Protein AF-A0A4R7B8P0-F1 (afdb_monomer_lite)

Sequence (125 aa):
MPILRLLANTWPIAFSCQLDCLRRQQVFLRSQWFFNGRTAFGAAPMSDKFARIQRRWLGDVLSLLYDWGETQRLGCRRMQAVDVPEWWPWLEAVERSQRQSLDGLVDVGRCLLCTPAGGIDPEGG

Secondary structure (DSSP, 8-state):
-HHHHHHHHHHHHHHHHHHHHHHHHHHHHHHHHHHHHHHHTSSS-HHHHHHHHHHHHHHHHHHHHHHHHHHHHHHHHHHHTT--GGGHHHHHHHHHHHHHHHHHHHHHHHHHHHS-TT---S---

Organism: NCBI:txid1144873

Radius of gyration: 20.66 Å; chains: 1; bounding box: 47×43×51 Å

Foldseek 3Di:
DVVVLLCVQLVVLVVVLVVVLVVLVVVLVVVLVVLLVCLVPDPDDPVVSVVVSVVVVLVSVLVSLLVSLVSVLVSLVSSVVSPDVVCVVVSVVSNVVSVVVNVVSVVVVVVSVPDPPDPDDPDDD

Structure (mmCIF, N/CA/C/O backbone):
data_AF-A0A4R7B8P0-F1
#
_entry.id   AF-A0A4R7B8P0-F1
#
loop_
_atom_site.group_PDB
_atom_site.id
_atom_site.type_symbol
_atom_site.label_atom_id
_atom_site.label_alt_id
_atom_site.label_comp_id
_atom_site.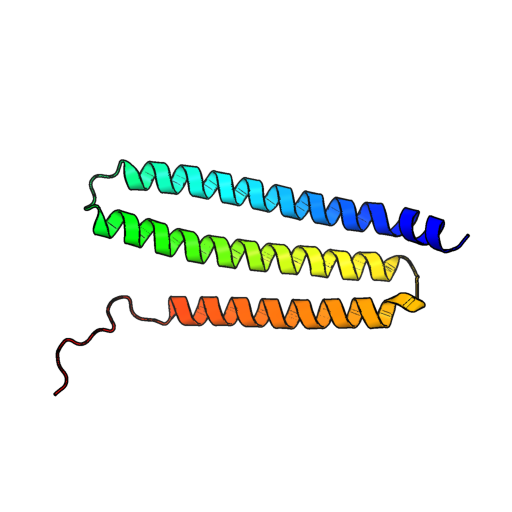label_asym_id
_atom_site.label_entity_id
_atom_site.label_seq_id
_atom_site.pdbx_PDB_ins_code
_atom_site.Cartn_x
_atom_site.Cartn_y
_atom_site.Cartn_z
_atom_site.occupancy
_atom_site.B_iso_or_equiv
_atom_site.auth_seq_id
_atom_site.auth_comp_id
_atom_site.auth_asym_id
_atom_site.auth_atom_id
_atom_site.pdbx_PDB_model_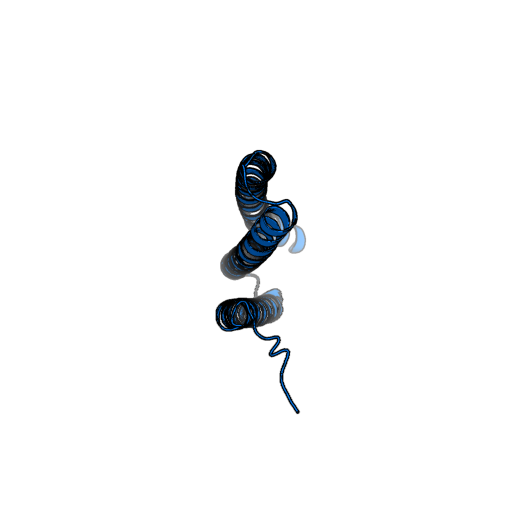num
ATOM 1 N N . MET A 1 1 ? 29.103 4.797 -20.922 1.00 56.91 1 MET A N 1
ATOM 2 C CA . MET A 1 1 ? 28.502 5.069 -19.592 1.00 56.91 1 MET A CA 1
ATOM 3 C C . MET A 1 1 ? 27.034 4.614 -19.542 1.00 56.91 1 MET A C 1
ATOM 5 O O . MET A 1 1 ? 26.140 5.453 -19.569 1.00 56.91 1 MET A O 1
ATOM 9 N N . PRO A 1 2 ? 26.762 3.299 -19.490 1.00 70.31 2 PRO A N 1
ATOM 10 C CA . PRO A 1 2 ? 25.393 2.764 -19.467 1.00 70.31 2 PRO A CA 1
ATOM 11 C C . PRO A 1 2 ? 24.691 2.931 -18.103 1.00 70.31 2 PRO A C 1
ATOM 13 O O . PRO A 1 2 ? 23.510 3.258 -18.058 1.00 70.31 2 PRO A O 1
ATOM 16 N N . ILE A 1 3 ? 25.428 2.823 -16.989 1.00 74.56 3 ILE A N 1
ATOM 17 C CA . ILE A 1 3 ? 24.865 2.886 -15.624 1.00 74.56 3 ILE A CA 1
ATOM 18 C C . ILE A 1 3 ? 24.280 4.267 -15.294 1.00 74.56 3 ILE A C 1
ATOM 20 O O . ILE A 1 3 ? 23.200 4.361 -14.724 1.00 74.56 3 ILE A O 1
ATOM 24 N N . LEU A 1 4 ? 24.951 5.355 -15.687 1.00 79.12 4 LEU A N 1
ATOM 25 C CA . LEU A 1 4 ? 24.452 6.710 -15.420 1.00 79.12 4 LEU A CA 1
ATOM 26 C C . LEU A 1 4 ? 23.161 7.019 -16.188 1.00 79.12 4 LEU A C 1
ATOM 28 O O . LEU A 1 4 ? 22.294 7.699 -15.653 1.00 79.12 4 LEU A O 1
ATOM 32 N N . ARG A 1 5 ? 23.003 6.488 -17.408 1.00 74.12 5 ARG A N 1
ATOM 33 C CA . ARG A 1 5 ? 21.755 6.611 -18.180 1.00 74.12 5 ARG A CA 1
ATOM 34 C C . ARG A 1 5 ? 20.632 5.778 -17.567 1.00 74.12 5 ARG 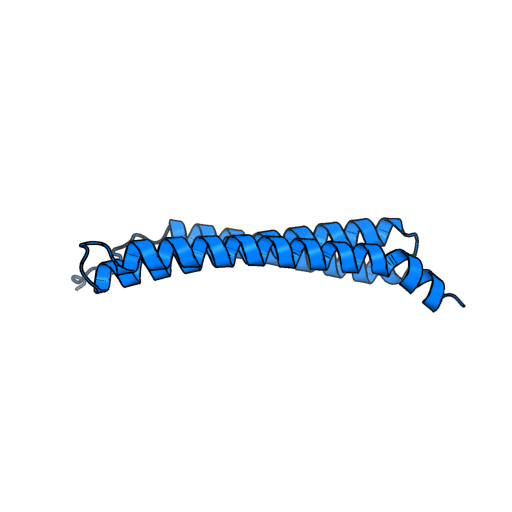A C 1
ATOM 36 O O . ARG A 1 5 ? 19.518 6.272 -17.441 1.00 74.12 5 ARG A O 1
ATOM 43 N N . LEU A 1 6 ? 20.944 4.558 -17.127 1.00 73.69 6 LEU A N 1
ATOM 44 C CA . LEU A 1 6 ? 20.003 3.702 -16.405 1.00 73.69 6 LEU A CA 1
ATOM 45 C C . LEU A 1 6 ? 19.472 4.404 -15.152 1.00 73.69 6 LEU A C 1
ATOM 47 O O . LEU A 1 6 ? 18.260 4.516 -14.975 1.00 73.69 6 LEU A O 1
ATOM 51 N N . LEU A 1 7 ? 20.372 4.922 -14.314 1.00 79.44 7 LEU A N 1
ATOM 52 C CA . LEU A 1 7 ? 20.000 5.652 -13.107 1.00 79.44 7 LEU A CA 1
ATOM 53 C C . LEU A 1 7 ? 19.216 6.918 -13.454 1.00 79.44 7 LEU A C 1
ATOM 55 O O . LEU A 1 7 ? 18.160 7.132 -12.878 1.00 79.44 7 LEU A O 1
ATOM 59 N N . ALA A 1 8 ? 19.654 7.711 -14.434 1.00 83.00 8 ALA A N 1
ATOM 60 C CA . ALA A 1 8 ? 18.947 8.930 -14.830 1.00 83.00 8 ALA A CA 1
ATOM 61 C C . ALA A 1 8 ? 17.496 8.671 -15.274 1.00 83.00 8 ALA A C 1
ATOM 63 O O . ALA A 1 8 ? 16.618 9.475 -14.968 1.00 83.00 8 ALA A O 1
ATOM 64 N N . ASN A 1 9 ? 17.231 7.545 -15.941 1.00 81.38 9 ASN A N 1
ATOM 65 C CA . ASN A 1 9 ? 15.901 7.243 -16.466 1.00 81.38 9 ASN A CA 1
ATOM 66 C C . ASN A 1 9 ? 15.006 6.472 -15.479 1.00 81.38 9 ASN A C 1
ATOM 68 O O . ASN A 1 9 ? 13.791 6.656 -15.476 1.00 81.38 9 ASN A O 1
ATOM 72 N N . THR A 1 10 ? 15.579 5.620 -14.626 1.00 83.50 10 THR A N 1
ATOM 73 C CA . THR A 1 10 ? 14.811 4.802 -13.664 1.00 83.50 10 THR A CA 1
ATOM 74 C C . THR A 1 10 ? 14.655 5.468 -12.298 1.00 83.50 10 THR A C 1
ATOM 76 O O . THR A 1 10 ? 13.644 5.255 -11.628 1.00 83.50 10 THR A O 1
ATOM 79 N N . TRP A 1 11 ? 15.596 6.331 -11.897 1.00 86.75 11 TRP A N 1
ATOM 80 C CA . TRP A 1 11 ? 15.554 7.042 -10.618 1.00 86.75 11 TRP A CA 1
ATOM 81 C C . TRP A 1 11 ? 14.294 7.893 -10.430 1.00 86.75 11 TRP A C 1
ATOM 83 O O . TRP A 1 11 ? 13.682 7.775 -9.370 1.00 86.75 11 TRP A O 1
ATOM 93 N N . PRO A 1 12 ? 13.827 8.692 -11.414 1.00 89.69 12 PRO A N 1
ATOM 94 C CA . PRO A 1 12 ? 12.599 9.468 -11.247 1.00 89.69 12 PRO A CA 1
ATOM 95 C C . PRO A 1 12 ? 11.377 8.578 -10.996 1.00 89.69 12 PRO A C 1
ATOM 97 O O . PRO A 1 12 ? 10.526 8.909 -10.170 1.00 89.69 12 PRO A O 1
ATOM 100 N N . ILE A 1 13 ? 11.312 7.417 -11.659 1.00 88.75 13 ILE A N 1
ATOM 101 C CA . ILE A 1 13 ? 10.228 6.445 -11.482 1.00 88.75 13 ILE A CA 1
ATOM 102 C C . ILE A 1 13 ? 10.297 5.842 -10.080 1.00 88.75 13 ILE A C 1
ATOM 104 O O . ILE A 1 13 ? 9.306 5.896 -9.351 1.00 88.75 13 ILE A O 1
ATOM 108 N N . ALA A 1 14 ? 11.462 5.331 -9.675 1.00 85.38 14 ALA A N 1
ATOM 109 C CA . ALA A 1 14 ? 11.666 4.766 -8.346 1.00 85.38 14 ALA A CA 1
ATOM 110 C C . ALA A 1 14 ? 11.360 5.794 -7.244 1.00 85.38 14 ALA A C 1
ATOM 112 O O . ALA A 1 14 ? 10.641 5.493 -6.293 1.00 85.38 14 ALA A O 1
ATOM 113 N N . PHE A 1 15 ? 11.829 7.030 -7.405 1.00 90.88 15 PHE A N 1
ATOM 114 C CA . PHE A 1 15 ? 11.590 8.115 -6.463 1.00 90.88 15 PHE A CA 1
ATOM 115 C C . PHE A 1 15 ? 10.106 8.494 -6.381 1.00 90.88 15 PHE A C 1
ATOM 117 O O . PHE A 1 15 ? 9.563 8.597 -5.283 1.00 90.88 15 PHE A O 1
ATOM 124 N N . SER A 1 16 ? 9.418 8.635 -7.520 1.00 91.75 16 SER A N 1
ATOM 125 C CA . SER A 1 16 ? 7.972 8.907 -7.537 1.00 91.75 16 SER A CA 1
ATOM 126 C C . SER A 1 16 ? 7.168 7.798 -6.853 1.00 91.75 16 SER A C 1
ATOM 128 O O . SER A 1 16 ? 6.274 8.085 -6.061 1.00 91.75 16 SER A O 1
ATOM 130 N N . CYS A 1 17 ? 7.554 6.537 -7.070 1.00 90.25 17 CYS A N 1
ATOM 131 C CA . CYS A 1 17 ? 6.956 5.382 -6.414 1.00 90.25 17 CYS A CA 1
ATOM 132 C C . CYS A 1 17 ? 7.122 5.454 -4.888 1.00 90.25 17 CYS A C 1
ATOM 134 O O . CYS A 1 17 ? 6.161 5.226 -4.158 1.00 90.25 17 CYS A O 1
ATOM 136 N N . GLN A 1 18 ? 8.314 5.811 -4.395 1.00 90.44 18 GLN A N 1
ATOM 137 C CA . GLN A 1 18 ? 8.559 5.983 -2.958 1.00 90.44 18 GLN A CA 1
ATOM 138 C C . GLN A 1 18 ? 7.749 7.142 -2.370 1.00 90.44 18 GLN A C 1
ATOM 140 O O . GLN A 1 18 ? 7.180 7.008 -1.287 1.00 90.44 18 GLN A O 1
ATOM 145 N N . LEU A 1 19 ? 7.642 8.266 -3.086 1.00 94.19 19 LEU A N 1
ATOM 146 C CA . LEU A 1 19 ? 6.810 9.388 -2.652 1.00 94.19 19 LEU A CA 1
ATOM 147 C C . LEU A 1 19 ? 5.333 9.002 -2.546 1.00 94.19 19 LEU A C 1
ATOM 149 O O . LEU A 1 19 ? 4.676 9.379 -1.575 1.00 94.19 19 LEU A O 1
ATOM 153 N N . ASP A 1 20 ? 4.810 8.240 -3.503 1.00 92.12 20 ASP A N 1
ATOM 154 C CA . ASP A 1 20 ? 3.426 7.770 -3.456 1.00 92.12 20 ASP A CA 1
ATOM 155 C C . ASP A 1 20 ? 3.203 6.781 -2.302 1.00 92.12 20 ASP A C 1
ATOM 157 O O . ASP A 1 20 ? 2.200 6.897 -1.592 1.00 92.12 20 ASP A O 1
ATOM 161 N N . CYS A 1 21 ? 4.162 5.891 -2.025 1.00 90.38 21 CYS A N 1
ATOM 162 C CA . CYS A 1 21 ? 4.134 5.036 -0.835 1.00 90.38 21 CYS A CA 1
ATOM 163 C C . CYS A 1 21 ? 4.094 5.859 0.465 1.00 90.38 21 CYS A C 1
ATOM 165 O O . CYS A 1 21 ? 3.254 5.610 1.332 1.00 90.38 21 CYS A O 1
ATOM 167 N N . LEU A 1 22 ? 4.952 6.876 0.594 1.00 91.81 22 LEU A N 1
ATOM 168 C CA . LEU A 1 22 ? 4.998 7.748 1.773 1.00 91.81 22 LEU A CA 1
ATOM 169 C C . LEU A 1 22 ? 3.704 8.549 1.954 1.00 91.81 22 LEU A C 1
ATOM 171 O O . LEU A 1 22 ? 3.206 8.670 3.073 1.00 91.81 22 LEU A O 1
ATOM 175 N N . ARG A 1 23 ? 3.115 9.064 0.868 1.00 93.50 23 ARG A N 1
ATOM 176 C CA . ARG A 1 23 ? 1.818 9.761 0.915 1.00 93.50 23 ARG A CA 1
ATOM 177 C C . ARG A 1 23 ? 0.722 8.856 1.468 1.00 93.50 23 ARG A C 1
ATOM 179 O O . ARG A 1 23 ? -0.037 9.279 2.336 1.00 93.50 23 ARG A O 1
ATOM 186 N N . ARG A 1 24 ? 0.660 7.601 1.016 1.00 90.06 24 ARG A N 1
ATOM 187 C CA . ARG A 1 24 ? -0.321 6.625 1.517 1.00 90.06 24 ARG A CA 1
ATOM 188 C C . ARG A 1 24 ? -0.090 6.288 2.989 1.00 90.06 24 ARG A C 1
ATOM 190 O O . ARG A 1 24 ? -1.044 6.288 3.763 1.00 90.06 24 ARG A O 1
ATOM 197 N N . GLN A 1 25 ? 1.166 6.105 3.404 1.00 92.00 25 GLN A N 1
ATOM 198 C CA . GLN A 1 25 ? 1.508 5.926 4.819 1.00 92.00 25 GLN A CA 1
ATOM 199 C C . GLN A 1 25 ? 1.064 7.113 5.678 1.00 92.00 25 GLN A C 1
ATOM 201 O O . GLN A 1 25 ? 0.514 6.911 6.757 1.00 92.00 25 GLN A O 1
ATOM 206 N N . GLN A 1 26 ? 1.246 8.350 5.210 1.00 94.62 26 GLN A N 1
ATOM 207 C CA . GLN A 1 26 ? 0.784 9.535 5.937 1.00 94.62 26 GLN A CA 1
ATOM 208 C C . GLN A 1 26 ? -0.739 9.548 6.112 1.00 94.62 26 GLN A C 1
ATOM 210 O O . GLN A 1 26 ? -1.218 9.848 7.207 1.00 94.62 26 GLN A O 1
ATOM 215 N N . VAL A 1 27 ? -1.503 9.201 5.069 1.00 91.06 27 VAL A N 1
ATOM 216 C CA . VAL A 1 27 ? -2.970 9.092 5.164 1.00 91.06 27 VAL A CA 1
ATOM 217 C C . VAL A 1 27 ? -3.366 8.022 6.182 1.00 91.06 27 VAL A C 1
ATOM 219 O O . VAL A 1 27 ? -4.189 8.307 7.052 1.00 91.06 27 VAL A O 1
ATOM 222 N N . PHE A 1 28 ? -2.731 6.847 6.133 1.00 92.00 28 PHE A N 1
ATOM 223 C CA . PHE A 1 28 ? -2.939 5.757 7.091 1.00 92.00 28 PHE A CA 1
ATOM 224 C C . PHE A 1 28 ? -2.641 6.186 8.535 1.00 92.00 28 PHE A C 1
ATOM 226 O O . PHE A 1 28 ? -3.476 6.013 9.424 1.00 92.00 28 PHE A O 1
ATOM 233 N N . LEU A 1 29 ? -1.473 6.786 8.786 1.00 91.81 29 LEU A N 1
ATOM 234 C CA . LEU A 1 29 ? -1.067 7.213 10.128 1.00 91.81 29 LEU A CA 1
ATOM 235 C C . LEU A 1 29 ? -2.027 8.269 10.675 1.00 91.81 29 LEU A C 1
ATOM 237 O O . LEU A 1 29 ? -2.428 8.212 11.838 1.00 91.81 29 LEU A O 1
ATOM 241 N N . ARG A 1 30 ? -2.452 9.203 9.818 1.00 94.25 30 ARG A N 1
ATOM 242 C CA . ARG A 1 30 ? -3.432 10.224 10.176 1.00 94.25 30 ARG A CA 1
ATOM 243 C C . ARG A 1 30 ? -4.783 9.599 10.522 1.00 94.25 30 ARG A C 1
ATOM 245 O O . ARG A 1 30 ? -5.338 9.931 11.567 1.00 94.25 30 ARG A O 1
ATOM 252 N N . SER A 1 31 ? -5.316 8.699 9.692 1.00 92.38 31 SER A N 1
ATOM 253 C CA . SER A 1 31 ? -6.609 8.054 9.966 1.00 92.38 31 SER A CA 1
ATOM 254 C C . SER A 1 31 ? -6.570 7.208 11.237 1.00 92.38 31 SER A C 1
ATOM 256 O O . SER A 1 31 ? -7.502 7.270 12.039 1.00 92.38 31 SER A O 1
ATOM 258 N N . GLN A 1 32 ? -5.473 6.480 11.455 1.00 92.81 32 GLN A N 1
ATOM 259 C CA . GLN A 1 32 ? -5.236 5.695 12.665 1.00 92.81 32 GLN A CA 1
ATOM 260 C C . GLN A 1 32 ? -5.213 6.574 13.912 1.00 92.81 32 GLN A C 1
ATOM 262 O O . GLN A 1 32 ? -5.903 6.277 14.885 1.00 92.81 32 GLN A O 1
ATOM 267 N N . TRP A 1 33 ? -4.492 7.696 13.871 1.00 93.94 33 TRP A N 1
ATOM 268 C CA . TRP A 1 33 ? -4.439 8.636 14.988 1.00 93.94 33 TRP A CA 1
ATOM 269 C C . TRP A 1 33 ? -5.830 9.148 15.383 1.00 93.94 33 TRP A C 1
ATOM 271 O O . TRP A 1 33 ? -6.214 9.073 16.552 1.00 93.94 33 TRP A O 1
ATOM 281 N N . PHE A 1 34 ? -6.625 9.605 14.408 1.00 94.38 34 PHE A N 1
ATOM 282 C CA . PHE A 1 34 ? -7.985 10.088 14.667 1.00 94.38 34 PHE A CA 1
ATOM 283 C C . PHE A 1 34 ? -8.908 8.989 15.207 1.00 94.38 34 PHE A C 1
ATOM 285 O O . PHE A 1 34 ? -9.661 9.230 16.154 1.00 94.38 34 PHE A O 1
ATOM 292 N N . PHE A 1 35 ? -8.849 7.783 14.637 1.00 94.38 35 PHE A N 1
ATOM 293 C CA . PHE A 1 35 ? -9.670 6.661 15.088 1.00 94.38 35 PHE A CA 1
ATOM 294 C C . PHE A 1 35 ? -9.314 6.225 16.513 1.00 94.38 35 PHE A C 1
ATOM 296 O O . PHE A 1 35 ? -10.208 6.040 17.345 1.00 94.38 35 PHE A O 1
ATOM 303 N N . ASN A 1 36 ? -8.020 6.100 16.811 1.00 93.00 36 ASN A N 1
ATOM 304 C CA . ASN A 1 36 ? -7.534 5.682 18.121 1.00 93.00 36 ASN A CA 1
ATOM 305 C C . ASN A 1 36 ? -7.887 6.717 19.186 1.00 93.00 36 ASN A C 1
ATOM 307 O O . ASN A 1 36 ? -8.425 6.343 20.225 1.00 93.00 36 ASN A O 1
ATOM 311 N N . GLY A 1 37 ? -7.698 8.010 18.899 1.00 94.12 37 GLY A N 1
ATOM 312 C CA . GLY A 1 37 ? -8.121 9.090 19.791 1.00 94.12 37 GLY A CA 1
ATOM 313 C C . GLY A 1 37 ? -9.620 9.026 20.087 1.00 94.12 37 GLY A C 1
ATOM 314 O O . GLY A 1 37 ? -10.025 8.929 21.244 1.00 94.12 37 GLY A O 1
ATOM 315 N N . ARG A 1 38 ? -10.463 8.975 19.049 1.00 94.38 38 ARG A N 1
ATOM 316 C CA . ARG A 1 38 ? -11.924 8.881 19.219 1.00 94.38 38 ARG A CA 1
ATOM 317 C C . ARG A 1 38 ? -12.344 7.637 20.011 1.00 94.38 38 ARG A C 1
ATOM 319 O O . ARG A 1 38 ? -13.268 7.713 20.817 1.00 94.38 38 ARG A O 1
ATOM 326 N N . THR A 1 39 ? -11.690 6.501 19.787 1.00 93.81 39 THR A N 1
ATOM 327 C CA . THR A 1 39 ? -12.009 5.247 20.484 1.00 93.81 39 THR A CA 1
ATOM 328 C C . THR A 1 39 ? -11.569 5.293 21.947 1.00 93.81 39 THR A C 1
ATOM 330 O O . THR A 1 39 ? -12.334 4.893 22.823 1.00 93.81 39 THR A O 1
ATOM 333 N N . ALA A 1 40 ? -10.385 5.843 22.232 1.00 91.31 40 ALA A N 1
ATOM 334 C CA . ALA A 1 40 ? -9.847 5.970 23.584 1.00 91.31 40 ALA A CA 1
ATOM 335 C C . ALA A 1 40 ? -10.738 6.837 24.491 1.00 91.31 40 ALA A C 1
ATOM 337 O O . ALA A 1 40 ? -11.006 6.450 25.631 1.00 91.31 40 ALA A O 1
ATOM 338 N N . PHE A 1 41 ? -11.272 7.946 23.968 1.00 93.44 41 PHE A N 1
ATOM 339 C CA . PHE A 1 41 ? -12.163 8.856 24.705 1.00 93.44 41 PHE A CA 1
ATOM 340 C C . PHE A 1 41 ? -13.653 8.471 24.654 1.00 93.44 41 PHE A C 1
ATOM 342 O O . PHE A 1 41 ? -14.495 9.183 25.194 1.00 93.44 41 PHE A O 1
ATOM 349 N N . GLY A 1 42 ? -14.007 7.349 24.020 1.00 92.06 42 GLY A N 1
ATOM 350 C CA . GLY A 1 42 ? -15.386 6.860 23.991 1.00 92.06 42 GLY A CA 1
ATOM 351 C C . GLY A 1 42 ? -15.862 6.304 25.340 1.00 92.06 42 GLY A C 1
ATOM 352 O O . GLY A 1 42 ? -15.062 5.949 26.204 1.00 92.06 42 GLY A O 1
ATOM 353 N N . ALA A 1 43 ? -17.178 6.146 25.492 1.00 93.69 43 ALA A N 1
ATOM 354 C CA . ALA A 1 43 ? -17.804 5.608 26.708 1.00 93.69 43 ALA A CA 1
ATOM 355 C C . ALA A 1 43 ? -17.716 4.070 26.854 1.00 93.69 43 ALA A C 1
ATOM 357 O O . ALA A 1 43 ? -18.216 3.515 27.826 1.00 93.69 43 ALA A O 1
ATOM 358 N N . ALA A 1 44 ? -17.114 3.365 25.889 1.00 92.56 44 ALA A N 1
ATOM 359 C CA . ALA A 1 44 ? -17.031 1.904 25.901 1.00 92.56 44 ALA A CA 1
ATOM 360 C C . ALA A 1 44 ? -16.056 1.366 26.977 1.00 92.56 44 ALA A C 1
ATOM 362 O O . ALA A 1 44 ? -15.106 2.068 27.346 1.00 92.56 44 ALA A O 1
ATOM 363 N N . PRO A 1 45 ? -16.223 0.108 27.428 1.00 95.12 45 PRO A N 1
ATOM 364 C CA . PRO A 1 45 ? -15.236 -0.581 28.258 1.00 95.12 45 PRO A CA 1
ATOM 365 C C . PRO A 1 45 ? -13.850 -0.640 27.599 1.00 95.12 45 PRO A C 1
ATOM 367 O O . PRO A 1 45 ? -13.727 -0.651 26.373 1.00 95.12 45 PRO A O 1
ATOM 370 N N . MET A 1 46 ? -12.787 -0.714 28.407 1.00 91.44 46 MET A N 1
ATOM 371 C CA . MET A 1 46 ? -11.409 -0.751 27.889 1.00 91.44 46 MET A CA 1
ATOM 372 C C . MET A 1 46 ? -11.137 -1.965 26.992 1.00 91.44 46 MET A C 1
ATOM 374 O O . MET A 1 46 ? -10.511 -1.805 25.947 1.00 91.44 46 MET A O 1
ATOM 378 N N . SER A 1 47 ? -11.649 -3.150 27.342 1.00 91.69 47 SER A N 1
ATOM 379 C CA . SER A 1 47 ? -11.549 -4.361 26.508 1.00 91.69 47 SER A CA 1
ATOM 380 C C . SER A 1 47 ? -12.109 -4.134 25.103 1.00 91.69 47 SER A C 1
ATOM 382 O O . SER A 1 47 ? -11.465 -4.456 24.105 1.00 91.69 47 SER A O 1
ATOM 384 N N . ASP A 1 48 ? -13.273 -3.495 25.018 1.00 91.94 48 ASP A N 1
ATOM 385 C CA . ASP A 1 48 ? -13.957 -3.221 23.758 1.00 91.94 48 ASP A CA 1
ATOM 386 C C . ASP A 1 48 ? -13.208 -2.177 22.933 1.00 91.94 48 ASP A C 1
ATOM 388 O O . ASP A 1 48 ? -13.145 -2.279 21.706 1.00 91.94 48 ASP A O 1
ATOM 392 N N . LYS A 1 49 ? -12.616 -1.174 23.592 1.00 92.44 49 LYS A N 1
ATOM 393 C CA . LYS A 1 49 ? -11.756 -0.181 22.936 1.00 92.44 49 LYS A CA 1
ATOM 394 C C . LYS A 1 49 ? -10.549 -0.854 22.293 1.00 92.44 49 LYS A C 1
ATOM 396 O O . LYS A 1 49 ? -10.303 -0.624 21.110 1.00 92.44 49 LYS A O 1
ATOM 401 N N . PHE A 1 50 ? -9.843 -1.713 23.030 1.00 91.38 50 PHE A N 1
ATOM 402 C CA . PHE A 1 50 ? -8.699 -2.453 22.495 1.00 91.38 50 PHE A CA 1
ATOM 403 C C . PHE A 1 50 ? -9.101 -3.368 21.342 1.00 91.38 50 PHE A C 1
ATOM 405 O O . PHE A 1 50 ? -8.459 -3.325 20.296 1.00 91.38 50 PHE A O 1
ATOM 412 N N . ALA A 1 51 ? -10.203 -4.110 21.472 1.00 89.38 51 ALA A N 1
ATOM 413 C CA . ALA A 1 51 ? -10.698 -4.967 20.398 1.00 89.38 51 ALA A CA 1
ATOM 414 C C . ALA A 1 51 ? -11.025 -4.168 19.122 1.00 89.38 51 ALA A C 1
ATOM 416 O O . ALA A 1 51 ? -10.680 -4.584 18.014 1.00 89.38 51 ALA A O 1
ATOM 417 N N . ARG A 1 52 ? -11.653 -2.991 19.256 1.00 90.94 52 ARG A N 1
ATOM 418 C CA . ARG A 1 52 ? -11.951 -2.097 18.121 1.00 90.94 52 ARG A CA 1
ATOM 419 C C . ARG A 1 52 ? -10.683 -1.537 17.480 1.00 90.94 52 ARG A C 1
ATOM 421 O O . ARG A 1 52 ? -10.581 -1.559 16.255 1.00 90.94 52 ARG A O 1
ATOM 428 N N . ILE A 1 53 ? -9.733 -1.065 18.289 1.00 91.56 53 ILE A N 1
ATOM 429 C CA . ILE A 1 53 ? -8.439 -0.552 17.815 1.00 91.56 53 ILE A CA 1
ATOM 430 C C . ILE A 1 53 ? -7.679 -1.652 17.079 1.00 91.56 53 ILE A C 1
ATOM 432 O O . ILE A 1 53 ? -7.270 -1.440 15.945 1.00 91.56 53 ILE A O 1
ATOM 436 N N . GLN A 1 54 ? -7.559 -2.842 17.665 1.00 90.12 54 GLN A N 1
ATOM 437 C CA . GLN A 1 54 ? -6.823 -3.957 17.076 1.00 90.12 54 GLN A CA 1
ATOM 438 C C . GLN A 1 54 ? -7.420 -4.401 15.736 1.00 90.12 54 GLN A C 1
ATOM 440 O O . GLN A 1 54 ? -6.685 -4.548 14.760 1.00 90.12 54 GLN A O 1
ATOM 445 N N . ARG A 1 55 ? -8.748 -4.569 15.651 1.00 88.50 55 ARG A N 1
ATOM 446 C CA . ARG A 1 55 ? -9.421 -4.942 14.393 1.00 88.50 55 ARG A CA 1
ATOM 447 C C . ARG A 1 55 ? -9.211 -3.889 13.310 1.00 88.50 55 ARG A C 1
ATOM 449 O O . ARG A 1 55 ? -8.899 -4.231 12.172 1.00 88.50 55 ARG A O 1
ATOM 456 N N . ARG A 1 56 ? -9.358 -2.609 13.666 1.00 90.00 56 ARG A N 1
ATOM 457 C CA . ARG A 1 56 ? -9.141 -1.504 12.728 1.00 90.00 56 ARG A CA 1
ATOM 458 C C . ARG A 1 56 ? -7.686 -1.433 12.273 1.00 90.00 56 ARG A C 1
ATOM 460 O O . ARG A 1 56 ? -7.440 -1.262 11.086 1.00 90.00 56 ARG A O 1
ATOM 467 N N . TRP A 1 57 ? -6.744 -1.569 13.202 1.00 89.50 57 TRP A N 1
ATOM 468 C CA . TRP A 1 57 ? -5.312 -1.552 12.920 1.00 89.50 57 TRP A CA 1
ATOM 469 C C . TRP A 1 57 ? -4.927 -2.664 11.949 1.00 89.50 57 TRP A C 1
ATOM 471 O O . TRP A 1 57 ? -4.290 -2.388 10.940 1.00 89.50 57 TRP A O 1
ATOM 481 N N . LEU A 1 58 ? -5.397 -3.892 12.182 1.00 89.44 58 LEU A N 1
ATOM 482 C CA . LEU A 1 58 ? -5.128 -5.019 11.293 1.00 89.44 58 LEU A CA 1
ATOM 483 C C . LEU A 1 58 ? -5.684 -4.789 9.878 1.00 89.44 58 LEU A C 1
ATOM 485 O O . LEU A 1 58 ? -4.961 -4.972 8.902 1.00 89.44 58 LEU A O 1
ATOM 489 N N . GLY A 1 59 ? -6.939 -4.339 9.760 1.00 89.19 59 GLY A N 1
ATOM 490 C CA . GLY A 1 59 ? -7.553 -4.054 8.458 1.00 89.19 59 GLY A CA 1
ATOM 491 C C . GLY A 1 59 ? -6.853 -2.926 7.694 1.00 89.19 59 GLY A C 1
ATOM 492 O O . GLY A 1 59 ? -6.604 -3.042 6.491 1.00 89.19 59 GLY A O 1
ATOM 493 N N . ASP A 1 60 ? -6.476 -1.855 8.392 1.00 90.75 60 ASP A N 1
ATOM 494 C CA . ASP A 1 60 ? -5.766 -0.740 7.772 1.00 90.75 60 ASP A CA 1
ATOM 495 C C . ASP A 1 60 ? -4.328 -1.136 7.379 1.00 90.75 60 ASP A C 1
ATOM 497 O O . ASP A 1 60 ? -3.849 -0.699 6.335 1.00 90.75 60 ASP A O 1
ATOM 501 N N . VAL A 1 61 ? -3.638 -1.975 8.166 1.00 90.00 61 VAL A N 1
ATOM 502 C CA . VAL A 1 61 ? -2.291 -2.478 7.831 1.00 90.00 61 VAL A CA 1
ATOM 503 C C . VAL A 1 61 ? -2.336 -3.355 6.585 1.00 90.00 61 VAL A C 1
ATOM 505 O O . VAL A 1 61 ? -1.512 -3.172 5.693 1.00 90.00 61 VAL A O 1
ATOM 508 N N . LEU A 1 62 ? -3.309 -4.264 6.478 1.00 91.06 62 LEU A N 1
ATOM 509 C CA . LEU A 1 62 ? -3.487 -5.079 5.272 1.00 91.06 62 LEU A CA 1
ATOM 510 C C . LEU A 1 62 ? -3.759 -4.210 4.041 1.00 91.06 62 LEU A C 1
ATOM 512 O O . LEU A 1 62 ? -3.149 -4.426 2.996 1.00 91.06 62 LEU A O 1
ATOM 516 N N . SER A 1 63 ? -4.611 -3.193 4.186 1.00 90.50 63 SER A N 1
ATOM 517 C CA . SER A 1 63 ? -4.897 -2.234 3.112 1.00 90.50 63 SER A CA 1
ATOM 518 C C . SER A 1 63 ? -3.637 -1.469 2.695 1.00 90.50 63 SER A C 1
ATOM 520 O O . SER A 1 63 ? -3.345 -1.362 1.508 1.00 90.50 63 SER A O 1
ATOM 522 N N . LEU A 1 64 ? -2.842 -1.000 3.664 1.00 91.88 64 LEU A N 1
ATOM 523 C CA . LEU A 1 64 ? -1.585 -0.296 3.409 1.00 91.88 64 LEU A CA 1
ATOM 524 C C . LEU A 1 64 ? -0.558 -1.189 2.700 1.00 91.88 64 LEU A C 1
ATOM 526 O O . LEU A 1 64 ? 0.094 -0.733 1.764 1.00 91.88 64 LEU A O 1
ATOM 530 N N . LEU A 1 65 ? -0.406 -2.445 3.131 1.00 90.88 65 LEU A N 1
ATOM 531 C CA . LEU A 1 65 ? 0.505 -3.409 2.507 1.00 90.88 65 LEU A CA 1
ATOM 532 C C . LEU A 1 65 ? 0.074 -3.744 1.076 1.00 90.88 65 LEU A C 1
ATOM 534 O O . LEU A 1 65 ? 0.920 -3.808 0.183 1.00 90.88 65 LEU A O 1
ATOM 538 N N . TYR A 1 66 ? -1.230 -3.905 0.850 1.00 92.88 66 TYR A N 1
ATOM 539 C CA . TYR A 1 66 ? -1.779 -4.127 -0.483 1.00 92.88 66 TYR A CA 1
ATOM 540 C C . TYR A 1 66 ? -1.497 -2.930 -1.401 1.00 92.88 66 TYR A C 1
ATOM 542 O O . TYR A 1 66 ? -0.914 -3.075 -2.474 1.00 92.88 66 TYR A O 1
ATOM 550 N N . ASP A 1 67 ? -1.825 -1.723 -0.944 1.00 91.81 67 ASP A N 1
ATOM 551 C CA . ASP A 1 67 ? -1.585 -0.481 -1.676 1.00 91.81 67 ASP A CA 1
ATOM 552 C C . ASP A 1 67 ? -0.105 -0.247 -1.992 1.00 91.81 67 ASP A C 1
ATOM 554 O O . ASP A 1 67 ? 0.251 0.228 -3.077 1.00 91.81 67 ASP A O 1
ATOM 558 N N . TRP A 1 68 ? 0.764 -0.578 -1.039 1.00 90.75 68 TRP A N 1
ATOM 559 C CA . TRP A 1 68 ? 2.208 -0.519 -1.204 1.00 90.75 68 TRP A CA 1
ATOM 560 C C . TRP A 1 68 ? 2.671 -1.477 -2.302 1.00 90.75 68 TRP A C 1
ATOM 562 O O . TRP A 1 68 ? 3.392 -1.064 -3.213 1.00 90.75 68 TRP A O 1
ATOM 572 N N . GLY A 1 69 ? 2.243 -2.742 -2.247 1.00 90.31 69 GLY A N 1
ATOM 573 C CA . GLY A 1 69 ? 2.596 -3.743 -3.249 1.00 90.31 69 GLY A CA 1
ATOM 574 C C . GLY A 1 69 ? 2.099 -3.368 -4.648 1.00 90.31 69 GLY A C 1
ATOM 575 O O . GLY A 1 69 ? 2.865 -3.464 -5.604 1.00 90.31 69 GLY A O 1
ATOM 576 N N . GLU A 1 70 ? 0.875 -2.846 -4.775 1.00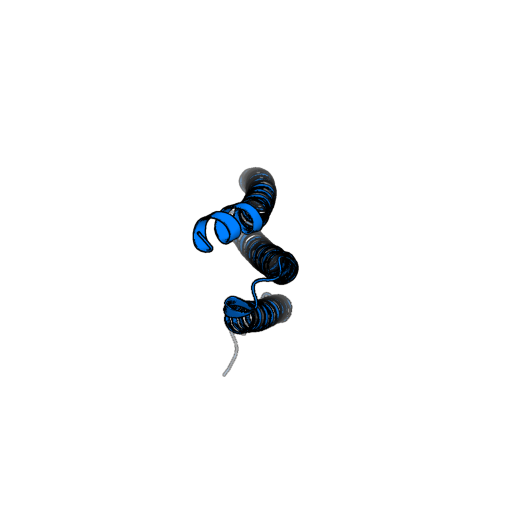 92.00 70 GLU A N 1
ATOM 577 C CA . GLU A 1 70 ? 0.341 -2.352 -6.054 1.00 92.00 70 GLU A CA 1
ATOM 578 C C . GLU A 1 70 ? 1.168 -1.180 -6.607 1.00 92.00 70 GLU A C 1
ATOM 580 O O . GLU A 1 70 ? 1.536 -1.162 -7.784 1.00 92.00 70 GLU A O 1
ATOM 585 N N . THR A 1 71 ? 1.545 -0.230 -5.746 1.00 91.06 71 THR A N 1
ATOM 586 C CA . THR A 1 71 ? 2.359 0.930 -6.144 1.00 91.06 71 THR A CA 1
ATOM 587 C C . THR A 1 71 ? 3.735 0.498 -6.652 1.00 91.06 71 THR A C 1
ATOM 589 O O . THR A 1 71 ? 4.176 0.958 -7.708 1.00 91.06 71 THR A O 1
ATOM 592 N N . GLN A 1 72 ? 4.395 -0.435 -5.957 1.00 86.94 72 GLN A N 1
ATOM 593 C CA . GLN A 1 72 ? 5.678 -0.977 -6.408 1.00 86.94 72 GLN A CA 1
ATOM 594 C C . GLN A 1 72 ? 5.554 -1.750 -7.723 1.00 86.94 72 GLN A C 1
ATOM 596 O O . GLN A 1 72 ? 6.400 -1.591 -8.604 1.00 86.94 72 GLN A O 1
ATOM 601 N N . ARG A 1 73 ? 4.479 -2.525 -7.893 1.00 89.69 73 ARG A N 1
ATOM 602 C CA . ARG A 1 73 ? 4.192 -3.275 -9.121 1.00 89.69 73 ARG A CA 1
ATOM 603 C C . ARG A 1 73 ? 4.019 -2.359 -10.324 1.00 89.69 73 ARG A C 1
ATOM 605 O O . ARG A 1 73 ? 4.575 -2.610 -11.395 1.00 89.69 73 ARG A O 1
ATOM 612 N N . LEU A 1 74 ? 3.301 -1.253 -10.139 1.00 88.75 74 LEU A N 1
ATOM 613 C CA . LEU A 1 74 ? 3.170 -0.210 -11.150 1.00 88.75 74 LEU A CA 1
ATOM 614 C C . LEU A 1 74 ? 4.521 0.458 -11.452 1.00 88.75 74 LEU A C 1
ATOM 616 O O . LEU A 1 74 ? 4.822 0.729 -12.615 1.00 88.75 74 LEU A O 1
ATOM 620 N N . GLY A 1 75 ? 5.350 0.683 -10.429 1.00 87.56 75 GLY A N 1
ATOM 621 C CA . GLY A 1 75 ? 6.722 1.170 -10.575 1.00 87.56 75 GLY A CA 1
ATOM 622 C C . GLY A 1 75 ? 7.587 0.247 -11.438 1.00 87.56 75 GLY A C 1
ATOM 623 O O . GLY A 1 75 ? 8.227 0.719 -12.375 1.00 87.56 75 GLY A O 1
ATOM 624 N N . CYS A 1 76 ? 7.550 -1.066 -11.191 1.00 85.56 76 CYS A N 1
ATOM 625 C CA . CYS A 1 76 ? 8.252 -2.069 -11.997 1.00 85.56 76 CYS A CA 1
ATOM 626 C C . CYS A 1 76 ? 7.829 -2.018 -13.467 1.00 85.56 76 CYS A C 1
ATOM 628 O O . CYS A 1 76 ? 8.689 -1.917 -14.338 1.00 85.56 76 CYS A O 1
ATOM 630 N N . ARG A 1 77 ? 6.523 -1.970 -13.752 1.00 86.94 77 ARG A N 1
ATOM 631 C CA . ARG A 1 77 ? 6.005 -1.839 -15.128 1.00 86.94 77 ARG A CA 1
ATOM 632 C C . ARG A 1 77 ? 6.462 -0.557 -15.818 1.00 86.94 77 ARG A C 1
ATOM 634 O O . ARG A 1 77 ? 6.824 -0.573 -16.989 1.00 86.94 77 ARG A O 1
ATOM 641 N N . ARG A 1 78 ? 6.478 0.565 -15.093 1.00 86.56 78 ARG A N 1
ATOM 642 C CA . ARG A 1 78 ? 6.991 1.841 -15.618 1.00 86.56 78 ARG A CA 1
ATOM 643 C C . ARG A 1 78 ? 8.490 1.770 -15.907 1.00 86.56 78 ARG A C 1
ATOM 645 O O . ARG A 1 78 ? 8.926 2.322 -16.907 1.00 86.56 78 ARG A O 1
ATOM 652 N N . MET A 1 79 ? 9.266 1.074 -15.076 1.00 83.38 79 MET A N 1
ATOM 653 C CA . MET A 1 79 ? 10.697 0.854 -15.316 1.00 83.38 79 MET A CA 1
ATOM 654 C C . MET A 1 79 ? 10.954 -0.062 -16.519 1.00 83.38 79 MET A C 1
ATOM 656 O O . MET A 1 79 ? 11.902 0.178 -17.258 1.00 83.38 79 MET A O 1
ATOM 660 N N . GLN A 1 80 ? 10.096 -1.053 -16.778 1.00 80.69 80 GLN A N 1
ATOM 661 C CA . GLN A 1 80 ? 10.191 -1.889 -17.983 1.00 80.69 80 GLN A CA 1
ATOM 662 C C . GLN A 1 80 ? 10.022 -1.078 -19.279 1.00 80.69 80 GLN A C 1
ATOM 664 O O . GLN A 1 80 ? 10.593 -1.458 -20.297 1.00 80.69 80 GLN A O 1
ATOM 669 N N . ALA A 1 81 ? 9.294 0.044 -19.241 1.00 77.69 81 ALA A N 1
ATOM 670 C CA . ALA A 1 81 ? 9.102 0.937 -20.387 1.00 77.69 81 ALA A CA 1
ATOM 671 C C . ALA A 1 81 ? 10.330 1.812 -20.716 1.00 77.69 81 ALA A C 1
ATOM 673 O O . ALA A 1 81 ? 10.337 2.489 -21.739 1.00 77.69 81 ALA A O 1
ATOM 674 N N . VAL A 1 82 ? 11.362 1.812 -19.863 1.00 76.12 82 VAL A N 1
ATOM 675 C CA . VAL A 1 82 ? 12.598 2.598 -20.040 1.00 76.12 82 VAL A CA 1
ATOM 676 C C . VAL A 1 82 ? 13.615 1.907 -20.977 1.00 76.12 82 VAL A C 1
ATOM 678 O O . VAL A 1 82 ? 14.674 2.467 -21.243 1.00 76.12 82 VAL A O 1
ATOM 681 N N . ASP A 1 83 ? 13.268 0.738 -21.531 1.00 69.25 83 ASP A N 1
ATOM 682 C CA . ASP A 1 83 ? 14.044 -0.038 -22.518 1.00 69.25 83 ASP A CA 1
ATOM 683 C C . ASP A 1 83 ? 15.460 -0.406 -22.042 1.00 69.25 83 ASP A C 1
ATOM 685 O O . ASP A 1 83 ? 16.481 0.064 -22.546 1.00 69.25 83 ASP A O 1
ATOM 689 N N . VAL A 1 84 ? 15.512 -1.248 -21.004 1.00 74.19 84 VAL A N 1
ATOM 690 C CA . VAL A 1 84 ? 16.758 -1.807 -20.458 1.00 74.19 84 VAL A CA 1
ATOM 691 C C . VAL A 1 84 ? 16.610 -3.333 -20.391 1.00 74.19 84 VAL A C 1
ATOM 693 O O . VAL A 1 84 ? 16.267 -3.878 -19.332 1.00 74.19 84 VAL A O 1
ATOM 696 N N . PRO A 1 85 ? 16.794 -4.031 -21.528 1.00 75.56 85 PRO A N 1
ATOM 697 C CA . PRO A 1 85 ? 16.413 -5.435 -21.691 1.00 75.56 85 PRO A CA 1
ATOM 698 C C . PRO A 1 85 ? 17.108 -6.384 -20.712 1.00 75.56 85 PRO A C 1
ATOM 700 O O . PRO A 1 85 ? 16.540 -7.404 -20.324 1.00 75.56 85 PRO A O 1
ATOM 703 N N . GLU A 1 86 ? 18.315 -6.042 -20.257 1.00 80.62 86 GLU A N 1
ATOM 704 C CA . GLU A 1 86 ? 19.104 -6.868 -19.339 1.00 80.62 86 GLU A CA 1
ATOM 705 C C . GLU A 1 86 ? 18.435 -7.039 -17.967 1.00 80.62 86 GLU A C 1
ATOM 707 O O . GLU A 1 86 ? 18.691 -8.019 -17.268 1.00 80.62 86 GLU A O 1
ATOM 712 N N . TRP A 1 87 ? 17.555 -6.110 -17.580 1.00 77.75 87 TRP A N 1
ATOM 713 C CA . TRP A 1 87 ? 16.862 -6.124 -16.290 1.00 77.75 87 TRP A CA 1
ATOM 714 C C . TRP A 1 87 ? 15.425 -6.642 -16.377 1.00 77.75 87 TRP A C 1
ATOM 716 O O . TRP A 1 87 ? 14.792 -6.834 -15.337 1.00 77.75 87 TRP A O 1
ATOM 726 N N . TRP A 1 88 ? 14.901 -6.907 -17.579 1.00 84.00 88 TRP A N 1
ATOM 727 C CA . TRP A 1 88 ? 13.529 -7.395 -17.750 1.00 84.00 88 TRP A CA 1
ATOM 728 C C . TRP A 1 88 ? 13.239 -8.695 -17.001 1.00 84.00 88 TRP A C 1
ATOM 730 O O . TRP A 1 88 ? 12.264 -8.697 -16.247 1.00 84.00 88 TRP A O 1
ATO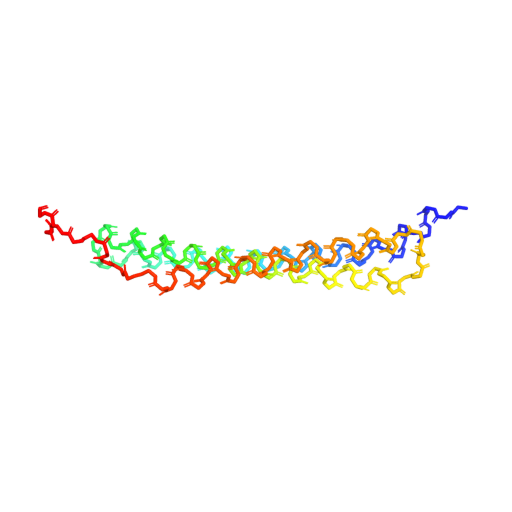M 740 N N . PRO A 1 89 ? 14.075 -9.751 -17.083 1.00 87.38 89 PRO A N 1
ATOM 741 C CA . PRO A 1 89 ? 13.802 -10.990 -16.358 1.00 87.38 89 PRO A CA 1
ATOM 742 C C . PRO A 1 89 ? 13.695 -10.775 -14.843 1.00 87.38 89 PRO A C 1
ATOM 744 O O . PRO A 1 89 ? 12.853 -11.380 -14.177 1.00 87.38 89 PRO A O 1
ATOM 747 N N . TRP A 1 90 ? 14.519 -9.874 -14.294 1.00 84.88 90 TRP A N 1
ATOM 748 C CA . TRP A 1 90 ? 14.461 -9.503 -12.882 1.00 84.88 90 TRP A CA 1
ATOM 749 C C . TRP A 1 90 ? 13.190 -8.708 -12.561 1.00 84.88 90 TRP A C 1
ATOM 751 O O . TRP A 1 90 ? 12.485 -9.053 -11.616 1.00 84.88 90 TRP A O 1
ATOM 761 N N . LEU A 1 91 ? 12.843 -7.698 -13.366 1.00 84.25 91 LEU A N 1
ATOM 762 C CA . LEU A 1 91 ? 11.625 -6.900 -13.180 1.00 84.25 91 LEU A CA 1
ATOM 763 C C . LEU A 1 91 ? 10.351 -7.754 -13.274 1.00 84.25 91 LEU A C 1
ATOM 765 O O . LEU A 1 91 ? 9.433 -7.568 -12.480 1.00 84.25 91 LEU A O 1
ATOM 769 N N . GLU A 1 92 ? 10.301 -8.719 -14.191 1.00 87.81 92 GLU A N 1
ATOM 770 C CA . GLU A 1 92 ? 9.195 -9.674 -14.316 1.00 87.81 92 GLU A CA 1
ATOM 771 C C . GLU A 1 92 ? 9.117 -10.643 -13.133 1.00 87.81 92 GLU A C 1
ATOM 773 O O . GLU A 1 92 ? 8.024 -10.994 -12.681 1.00 87.81 92 GLU A O 1
ATOM 778 N N . ALA A 1 93 ? 10.263 -11.105 -12.623 1.00 88.44 93 ALA A N 1
ATOM 779 C CA . ALA A 1 93 ? 10.307 -11.927 -11.418 1.00 88.44 93 ALA A CA 1
ATOM 780 C C . ALA A 1 93 ? 9.802 -11.142 -10.196 1.00 88.44 93 ALA A C 1
ATOM 782 O O . ALA A 1 93 ? 9.007 -11.669 -9.415 1.00 88.44 93 ALA A O 1
ATOM 783 N N . VAL A 1 94 ? 10.197 -9.872 -10.069 1.00 86.50 94 VAL A N 1
ATOM 784 C CA . VAL A 1 94 ? 9.709 -8.967 -9.021 1.00 86.50 94 VAL A CA 1
ATOM 785 C C . VAL A 1 94 ? 8.206 -8.722 -9.166 1.00 86.50 94 VAL A C 1
ATOM 787 O O . VAL A 1 94 ? 7.488 -8.874 -8.180 1.00 86.50 94 VAL A O 1
ATOM 790 N N . GLU A 1 95 ? 7.695 -8.432 -10.370 1.00 87.19 95 GLU A N 1
ATOM 791 C CA . GLU A 1 95 ? 6.254 -8.226 -10.587 1.00 87.19 95 GLU A CA 1
ATOM 792 C C . GLU A 1 95 ? 5.441 -9.478 -10.220 1.00 87.19 95 GLU A C 1
ATOM 794 O O . GLU A 1 95 ? 4.392 -9.377 -9.578 1.00 87.19 95 GLU A O 1
ATOM 799 N N . ARG A 1 96 ? 5.919 -10.672 -10.602 1.00 89.56 96 ARG A N 1
ATOM 800 C CA . ARG A 1 96 ? 5.267 -11.945 -10.253 1.00 89.56 96 ARG A CA 1
ATOM 801 C C . ARG A 1 96 ? 5.255 -12.185 -8.747 1.00 89.56 96 ARG A C 1
ATOM 803 O O . ARG A 1 96 ? 4.204 -12.520 -8.208 1.00 89.56 96 ARG A O 1
ATOM 810 N N . SER A 1 97 ? 6.389 -11.979 -8.080 1.00 89.25 97 SER A N 1
ATOM 811 C CA . SER A 1 97 ? 6.505 -12.114 -6.623 1.00 89.25 97 SER A CA 1
ATOM 812 C C . SER A 1 97 ? 5.580 -11.138 -5.885 1.00 89.25 97 SER A C 1
ATOM 814 O O . SER A 1 97 ? 4.861 -11.519 -4.958 1.00 89.25 97 SER A O 1
ATOM 816 N N . GLN A 1 98 ? 5.509 -9.887 -6.350 1.00 89.81 98 GLN A N 1
ATOM 817 C CA . GLN A 1 98 ? 4.589 -8.888 -5.807 1.00 89.81 98 GLN A CA 1
ATOM 818 C C . GLN A 1 98 ? 3.133 -9.301 -5.999 1.00 89.81 98 GLN A C 1
ATOM 820 O O . GLN A 1 98 ? 2.354 -9.203 -5.057 1.00 89.81 98 GLN A O 1
ATOM 825 N N . ARG A 1 99 ? 2.760 -9.814 -7.178 1.00 91.38 99 ARG A N 1
ATOM 826 C CA . ARG A 1 99 ? 1.397 -10.299 -7.427 1.00 91.38 99 ARG A CA 1
ATOM 827 C C . ARG A 1 99 ? 1.010 -11.423 -6.465 1.00 91.38 99 ARG A C 1
ATOM 829 O O . ARG A 1 99 ? -0.025 -11.322 -5.824 1.00 91.38 99 ARG A O 1
ATOM 836 N N . GLN A 1 100 ? 1.874 -12.424 -6.295 1.00 91.88 100 GLN A N 1
ATOM 837 C CA . GLN A 1 100 ? 1.642 -13.517 -5.343 1.00 91.88 100 GLN A CA 1
ATOM 838 C C . GLN A 1 100 ? 1.496 -13.010 -3.903 1.00 91.88 100 GLN A C 1
ATOM 840 O O . GLN A 1 100 ? 0.641 -13.481 -3.158 1.00 91.88 100 GLN A O 1
ATOM 845 N N . SER A 1 101 ? 2.307 -12.023 -3.517 1.00 90.38 101 SER A N 1
ATOM 846 C CA . SER A 1 101 ? 2.222 -11.407 -2.190 1.00 90.38 101 SER A CA 1
ATOM 847 C C . SER A 1 101 ? 0.892 -10.670 -1.987 1.00 90.38 101 SER A C 1
ATOM 849 O O . SER A 1 101 ? 0.297 -10.763 -0.916 1.00 90.38 101 SER A O 1
ATOM 851 N N . LEU A 1 102 ? 0.403 -9.965 -3.014 1.00 93.31 102 LEU A N 1
ATOM 852 C CA . LEU A 1 102 ? -0.894 -9.284 -2.985 1.00 93.31 102 LEU A CA 1
ATOM 853 C C . LEU A 1 102 ? -2.057 -10.274 -2.890 1.00 93.31 102 LEU A C 1
ATOM 855 O O . LEU A 1 102 ? -2.957 -10.061 -2.080 1.00 93.31 102 LEU A O 1
ATOM 859 N N . ASP A 1 103 ? -2.015 -11.363 -3.658 1.00 93.31 103 ASP A N 1
ATOM 860 C CA . ASP A 1 103 ? -3.024 -12.425 -3.593 1.00 93.31 103 ASP A CA 1
ATOM 861 C C . ASP A 1 103 ? -3.071 -13.038 -2.182 1.00 93.31 103 ASP A C 1
ATOM 863 O O . ASP A 1 103 ? -4.140 -13.139 -1.579 1.00 93.31 103 ASP A O 1
ATOM 867 N N . GLY A 1 104 ? -1.905 -13.321 -1.590 1.00 91.94 104 GLY A N 1
ATOM 868 C CA . GLY A 1 104 ? -1.808 -13.799 -0.209 1.00 91.94 104 GLY A CA 1
ATOM 869 C C . GLY A 1 104 ? -2.368 -12.813 0.823 1.00 91.94 104 GLY A C 1
ATOM 870 O O . GLY A 1 104 ? -3.043 -13.225 1.765 1.00 91.94 104 GLY A O 1
ATOM 871 N N . LEU A 1 105 ? -2.151 -11.503 0.649 1.00 90.75 105 LEU A N 1
ATOM 872 C CA . LEU A 1 105 ? -2.744 -10.476 1.518 1.00 90.75 105 LEU A CA 1
ATOM 873 C C . LEU A 1 105 ? -4.273 -10.441 1.413 1.00 90.75 105 LEU A C 1
ATOM 875 O O . LEU A 1 105 ? -4.953 -10.286 2.431 1.00 90.75 105 LEU A O 1
ATOM 879 N N . VAL A 1 106 ? -4.816 -10.601 0.204 1.00 90.88 106 VAL A N 1
ATOM 880 C CA . VAL A 1 106 ? -6.265 -10.696 -0.016 1.00 90.88 106 VAL A CA 1
ATOM 881 C C . VAL A 1 106 ? -6.829 -11.926 0.689 1.00 90.88 106 VAL A C 1
ATOM 883 O O . VAL A 1 106 ? -7.858 -11.820 1.358 1.00 90.88 106 VAL A O 1
ATOM 886 N N . ASP A 1 107 ? -6.149 -13.067 0.606 1.00 90.88 107 ASP A N 1
ATOM 887 C CA . ASP A 1 107 ? -6.583 -14.295 1.270 1.00 90.88 107 ASP A CA 1
ATOM 888 C C . ASP A 1 107 ? -6.517 -14.186 2.797 1.00 90.88 107 ASP A C 1
ATOM 890 O O . ASP A 1 107 ? -7.472 -14.565 3.475 1.00 90.88 107 ASP A O 1
ATOM 894 N N . VAL A 1 108 ? -5.472 -13.567 3.356 1.00 87.94 108 VAL A N 1
ATOM 895 C CA . VAL A 1 108 ? -5.422 -13.233 4.792 1.00 87.94 108 VAL A CA 1
ATOM 896 C C . VAL A 1 108 ? -6.602 -12.340 5.181 1.00 87.94 108 VAL A C 1
ATOM 898 O O . VAL A 1 108 ? -7.273 -12.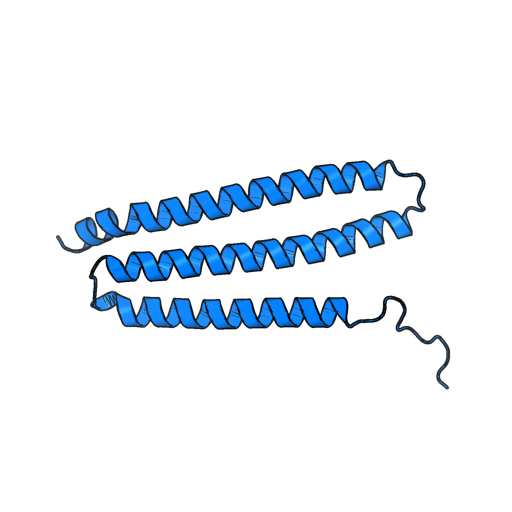607 6.179 1.00 87.94 108 VAL A O 1
ATOM 901 N N . GLY A 1 109 ? -6.900 -11.311 4.383 1.00 85.44 109 GLY A N 1
ATOM 902 C CA . GLY A 1 109 ? -8.049 -10.433 4.602 1.00 85.44 109 GLY A CA 1
ATOM 903 C C . GLY A 1 109 ? -9.380 -11.190 4.599 1.00 85.44 109 GLY A C 1
ATOM 904 O O . GLY A 1 109 ? -10.199 -10.991 5.495 1.00 85.44 109 GLY A O 1
ATOM 905 N N . ARG A 1 110 ? -9.581 -12.105 3.642 1.00 86.56 110 ARG A N 1
ATOM 906 C CA . ARG A 1 110 ? -10.766 -12.976 3.582 1.00 86.56 110 ARG A CA 1
ATOM 907 C C . ARG A 1 110 ? -10.870 -13.862 4.816 1.00 86.56 110 ARG A C 1
ATOM 909 O O . ARG A 1 110 ? -11.918 -13.868 5.451 1.00 86.56 110 ARG A O 1
ATOM 916 N N . CYS A 1 111 ? -9.790 -14.544 5.196 1.00 86.00 111 CYS A N 1
ATOM 917 C CA . CYS A 1 111 ? -9.760 -15.385 6.392 1.00 86.00 111 CYS A CA 1
ATOM 918 C C . CYS A 1 111 ? -10.170 -14.595 7.641 1.00 86.00 111 CYS A C 1
ATOM 920 O O . CYS A 1 111 ? -11.023 -15.046 8.396 1.00 86.00 111 CYS A O 1
ATOM 922 N N . LEU A 1 112 ? -9.641 -13.383 7.821 1.00 80.12 112 LEU A N 1
ATOM 923 C CA . LEU A 1 112 ? -9.968 -12.527 8.966 1.00 80.12 112 LEU A CA 1
ATOM 924 C C . LEU A 1 112 ? -11.422 -12.033 8.982 1.00 80.12 112 LEU A C 1
ATOM 926 O O . LEU A 1 112 ? -11.953 -11.766 10.058 1.00 80.12 112 LEU A O 1
ATOM 930 N N . LEU A 1 113 ? -12.060 -11.901 7.817 1.00 74.75 113 LEU A N 1
ATOM 931 C CA . LEU A 1 113 ? -13.483 -11.563 7.701 1.00 74.75 113 LEU A CA 1
ATOM 932 C C . LEU A 1 113 ? -14.393 -12.787 7.887 1.00 74.75 113 LEU A C 1
ATOM 934 O O . LEU A 1 113 ? -15.537 -12.633 8.311 1.00 74.75 113 LEU A O 1
ATOM 938 N N . CYS A 1 114 ? -13.897 -13.985 7.572 1.00 69.00 114 CYS A N 1
ATOM 939 C CA . CYS A 1 114 ? -14.629 -15.243 7.700 1.00 69.00 114 CYS A CA 1
ATOM 940 C C . CYS A 1 114 ? -14.559 -15.853 9.107 1.00 69.00 114 CYS A C 1
ATOM 942 O O . CYS A 1 114 ? -15.415 -16.672 9.435 1.00 69.00 114 CYS A O 1
ATOM 944 N N . THR A 1 115 ? -13.592 -15.473 9.950 1.00 56.91 115 THR A N 1
ATOM 945 C CA . THR A 1 115 ? -13.537 -15.948 11.339 1.00 56.91 115 THR A CA 1
ATOM 946 C C . THR A 1 115 ? -14.667 -15.307 12.157 1.00 56.91 115 THR A C 1
ATOM 948 O O . THR A 1 115 ? -14.657 -14.086 12.353 1.00 56.91 115 THR A O 1
ATOM 951 N N . PRO A 1 116 ? -15.646 -16.077 12.672 1.00 50.66 116 PRO A N 1
ATOM 952 C CA . PRO A 1 116 ? -16.694 -15.519 13.513 1.00 50.66 116 PRO A CA 1
ATOM 953 C C . PRO A 1 116 ? -16.077 -14.919 14.780 1.00 50.66 116 PRO A C 1
ATOM 955 O O . PRO A 1 116 ? -15.187 -15.501 15.398 1.00 50.66 116 PRO A O 1
ATOM 958 N N . ALA A 1 117 ? -16.579 -13.753 15.195 1.00 52.50 117 ALA A N 1
ATOM 959 C CA . ALA A 1 117 ? -16.081 -12.975 16.334 1.00 52.50 117 ALA A CA 1
ATOM 960 C C . ALA A 1 117 ? -16.270 -13.644 17.721 1.00 52.50 117 ALA A C 1
ATOM 962 O O . ALA A 1 117 ? -16.168 -12.957 18.735 1.00 52.50 117 ALA A O 1
ATOM 963 N N . GLY A 1 118 ? -16.538 -14.952 17.771 1.00 52.50 118 GLY A N 1
ATOM 964 C CA . GLY A 1 118 ? -16.875 -15.709 18.977 1.00 52.50 118 GLY A CA 1
ATOM 965 C C . GLY A 1 118 ? -16.630 -17.218 18.876 1.00 52.50 118 GLY A C 1
ATOM 966 O O . GLY A 1 118 ? -17.325 -17.973 19.536 1.00 52.50 118 GLY A O 1
ATOM 967 N N . GLY A 1 119 ? -15.672 -17.677 18.064 1.00 45.41 119 GLY A N 1
ATOM 968 C CA . GLY A 1 119 ? -15.301 -19.097 17.984 1.00 45.41 119 GLY A CA 1
ATOM 969 C C . GLY A 1 119 ? -14.420 -19.574 19.145 1.00 45.41 119 GLY A C 1
ATOM 970 O O . GLY A 1 119 ? -13.303 -20.022 18.916 1.00 45.41 119 GLY A O 1
ATOM 971 N N . ILE A 1 120 ? -14.900 -19.440 20.380 1.00 50.28 120 ILE A N 1
ATOM 972 C CA . ILE A 1 120 ? -14.561 -20.364 21.465 1.00 50.28 120 ILE A CA 1
ATOM 973 C C . ILE A 1 120 ? -15.918 -20.867 21.938 1.00 50.28 120 ILE A C 1
ATOM 975 O O . ILE A 1 120 ? -16.590 -20.170 22.694 1.00 50.28 120 ILE A O 1
ATOM 979 N N . ASP A 1 121 ? -16.337 -22.033 21.453 1.00 44.34 121 ASP A N 1
ATOM 980 C CA . ASP A 1 121 ? -17.336 -22.812 22.177 1.00 44.34 121 ASP A CA 1
ATOM 981 C C . ASP A 1 121 ? -16.717 -23.156 23.541 1.00 44.34 121 ASP A C 1
ATOM 983 O O . ASP A 1 121 ? -15.658 -23.790 23.577 1.00 44.34 121 ASP A O 1
ATOM 987 N N . PRO A 1 122 ? -17.310 -22.744 24.676 1.00 48.47 122 PRO A N 1
ATOM 988 C CA . PRO A 1 122 ? -16.900 -23.249 25.979 1.00 48.47 122 PRO A CA 1
ATOM 989 C C . PRO A 1 122 ? -17.425 -24.673 26.231 1.00 48.47 122 PRO A C 1
ATOM 991 O O . PRO A 1 122 ? -17.201 -25.214 27.310 1.00 48.47 122 PRO A O 1
ATOM 994 N N . GLU A 1 123 ? -18.107 -25.291 25.261 1.00 48.50 123 GLU A N 1
ATOM 995 C CA . GLU A 1 123 ? -18.753 -26.592 25.421 1.00 48.50 123 GLU A CA 1
ATOM 996 C C . GLU A 1 123 ? -18.412 -27.554 24.275 1.00 48.50 123 GLU A C 1
ATOM 998 O O . GLU A 1 123 ? -19.040 -27.584 23.222 1.00 48.50 123 GLU A O 1
ATOM 1003 N N . GLY A 1 124 ? -17.409 -28.383 24.532 1.00 42.84 124 GLY A N 1
ATOM 1004 C CA . GLY A 1 124 ? -17.167 -29.674 23.895 1.00 42.84 124 GLY A CA 1
ATOM 1005 C C . GLY A 1 124 ? -16.115 -30.358 24.763 1.00 42.84 124 GLY A C 1
ATOM 1006 O O . GLY A 1 124 ? -14.963 -29.940 24.758 1.00 42.84 124 GLY A O 1
ATOM 1007 N N . GLY A 1 125 ? -16.465 -31.251 25.683 1.00 36.94 125 GLY A N 1
ATOM 1008 C CA . GLY A 1 125 ? -17.308 -32.426 25.486 1.00 36.94 125 GLY A CA 1
ATOM 1009 C C . GLY A 1 125 ? -16.400 -33.626 25.694 1.00 36.94 125 GLY A C 1
ATOM 1010 O O . GLY A 1 125 ? -15.467 -33.770 24.877 1.00 36.94 125 GLY A O 1
#

pLDDT: mean 84.25, std 12.99, range [36.94, 95.12]